Protein AF-A0A7S4FND4-F1 (afdb_monomer_lite)

pLDDT: mean 75.26, std 6.21, range [54.12, 85.56]

Structure (mmCIF, N/CA/C/O backbone):
data_AF-A0A7S4FND4-F1
#
_entry.id   AF-A0A7S4FND4-F1
#
loop_
_atom_site.group_PDB
_atom_site.id
_atom_site.type_symbol
_atom_site.label_atom_id
_atom_site.label_alt_id
_atom_site.label_comp_id
_atom_site.label_asym_id
_atom_site.label_entity_id
_atom_site.label_seq_id
_atom_site.pdbx_PDB_ins_code
_atom_site.Cartn_x
_atom_site.Cartn_y
_atom_site.Cartn_z
_atom_site.occupancy
_atom_site.B_iso_or_equiv
_atom_site.auth_seq_id
_atom_site.auth_comp_id
_atom_site.auth_asym_id
_atom_site.auth_atom_id
_atom_site.pdbx_PDB_model_num
ATOM 1 N N . LEU A 1 1 ? 19.453 -0.876 -41.682 1.00 59.22 1 LEU A N 1
ATOM 2 C CA . LEU A 1 1 ? 18.035 -1.271 -41.805 1.00 59.22 1 LEU A CA 1
ATOM 3 C C . LEU A 1 1 ? 17.623 -2.341 -40.795 1.00 59.22 1 LEU A C 1
ATOM 5 O O . LEU A 1 1 ? 17.396 -1.983 -39.650 1.00 59.22 1 LEU A O 1
ATOM 9 N N . GLY A 1 2 ? 17.570 -3.641 -41.124 1.00 68.69 2 GLY A N 1
ATOM 10 C CA . GLY A 1 2 ? 16.954 -4.637 -40.220 1.00 68.69 2 GLY A CA 1
ATOM 11 C C . GLY A 1 2 ? 17.594 -4.747 -38.827 1.00 68.69 2 GLY A C 1
ATOM 12 O O . GLY A 1 2 ? 16.892 -4.806 -37.825 1.00 68.69 2 GLY A O 1
ATOM 13 N N . LEU A 1 3 ? 18.927 -4.719 -38.749 1.00 72.44 3 LEU A N 1
ATOM 14 C CA . LEU A 1 3 ? 19.660 -4.950 -37.498 1.00 72.44 3 LEU A CA 1
ATOM 15 C C . LEU A 1 3 ? 19.621 -3.738 -36.547 1.00 72.44 3 LEU A C 1
ATOM 17 O O . LEU A 1 3 ? 19.495 -3.919 -35.341 1.00 72.44 3 LEU A O 1
ATOM 21 N N . ILE A 1 4 ? 19.650 -2.514 -37.086 1.00 75.06 4 ILE A N 1
ATOM 22 C CA . ILE A 1 4 ? 19.568 -1.261 -36.310 1.00 75.06 4 ILE A CA 1
ATOM 23 C C . ILE A 1 4 ? 18.160 -1.079 -35.735 1.00 75.06 4 ILE A C 1
ATOM 25 O O . ILE A 1 4 ? 18.007 -0.713 -34.572 1.00 75.06 4 ILE A O 1
ATOM 29 N N . LEU A 1 5 ? 17.130 -1.419 -36.512 1.00 75.25 5 LEU A N 1
ATOM 30 C CA . LEU A 1 5 ? 15.736 -1.328 -36.079 1.00 75.25 5 LEU A CA 1
ATOM 31 C C . LEU A 1 5 ? 15.400 -2.383 -35.009 1.00 75.25 5 LEU A C 1
ATOM 33 O O . LEU A 1 5 ? 14.714 -2.083 -34.032 1.00 75.25 5 LEU A O 1
ATOM 37 N N . VAL A 1 6 ? 15.964 -3.591 -35.133 1.00 80.50 6 VAL A N 1
ATOM 38 C CA . VAL A 1 6 ? 15.917 -4.624 -34.082 1.00 80.50 6 VAL A CA 1
ATOM 39 C C . VAL A 1 6 ? 16.632 -4.151 -32.814 1.00 80.50 6 VAL A C 1
ATOM 41 O O . VAL A 1 6 ? 16.099 -4.322 -31.718 1.00 80.50 6 VAL A O 1
ATOM 44 N N . LEU A 1 7 ? 17.797 -3.507 -32.947 1.00 80.31 7 LEU A N 1
ATOM 45 C CA . LEU A 1 7 ? 18.541 -2.971 -31.807 1.00 80.31 7 LEU A CA 1
ATOM 46 C C . LEU A 1 7 ? 17.763 -1.851 -31.101 1.00 80.31 7 LEU A C 1
ATOM 48 O O . LEU A 1 7 ? 17.648 -1.879 -29.880 1.00 80.31 7 LEU A O 1
ATOM 52 N N . GLY A 1 8 ? 17.181 -0.910 -31.853 1.00 80.06 8 GLY A N 1
ATOM 53 C CA . GLY A 1 8 ? 16.361 0.182 -31.319 1.00 80.06 8 GLY A CA 1
ATOM 54 C C . GLY A 1 8 ? 15.096 -0.313 -30.616 1.00 80.06 8 GLY A C 1
ATOM 55 O O . GLY A 1 8 ? 14.756 0.168 -29.536 1.00 80.06 8 GLY A O 1
ATOM 56 N N . SER A 1 9 ? 14.442 -1.343 -31.162 1.00 78.75 9 SER A N 1
ATOM 57 C CA . SER A 1 9 ? 13.297 -1.991 -30.513 1.00 78.75 9 SER A CA 1
ATOM 58 C C . SER A 1 9 ? 13.693 -2.698 -29.211 1.00 78.75 9 SER A C 1
ATOM 60 O O . SER A 1 9 ? 13.025 -2.515 -28.193 1.00 78.75 9 SER A O 1
ATOM 62 N N . ALA A 1 10 ? 14.810 -3.435 -29.200 1.00 83.50 10 ALA A N 1
ATOM 63 C CA . ALA A 1 10 ? 15.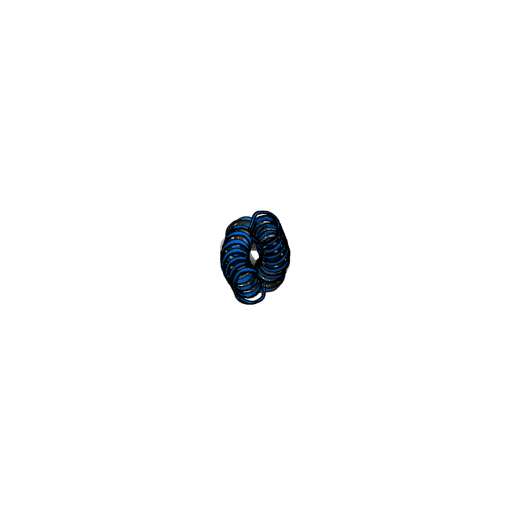324 -4.091 -27.997 1.00 83.50 10 ALA A CA 1
ATOM 64 C C . ALA A 1 10 ? 15.713 -3.076 -26.906 1.00 83.50 10 ALA A C 1
ATOM 66 O O . ALA A 1 10 ? 15.382 -3.264 -25.734 1.00 83.50 10 ALA A O 1
ATOM 67 N N . LEU A 1 11 ? 16.355 -1.969 -27.295 1.00 83.12 11 LEU A N 1
ATOM 68 C CA . LEU A 1 11 ? 16.698 -0.863 -26.400 1.00 83.12 11 LEU A CA 1
ATOM 69 C C . LEU A 1 11 ? 15.447 -0.182 -25.847 1.00 83.12 11 LEU A C 1
ATOM 71 O O . LEU A 1 11 ? 15.390 0.098 -24.653 1.00 83.12 11 LEU A O 1
ATOM 75 N N . GLY A 1 12 ? 14.433 0.034 -26.687 1.00 82.56 12 GLY A N 1
ATOM 76 C CA . GLY A 1 12 ? 13.165 0.621 -26.268 1.00 82.56 12 GLY A CA 1
ATOM 77 C C . GLY A 1 12 ? 12.397 -0.253 -25.283 1.00 82.56 12 GLY A C 1
ATOM 78 O O . GLY A 1 12 ? 11.854 0.252 -24.303 1.00 82.56 12 GLY A O 1
ATOM 79 N N . LEU A 1 13 ? 12.416 -1.572 -25.481 1.00 82.88 13 LEU A N 1
ATOM 80 C CA . LEU A 1 13 ? 11.852 -2.540 -24.538 1.00 82.88 13 LEU A CA 1
ATOM 81 C C . LEU A 1 13 ? 12.598 -2.533 -23.200 1.00 82.88 13 LEU A C 1
ATOM 83 O O . LEU A 1 13 ? 11.966 -2.480 -22.145 1.00 82.88 13 LEU A O 1
ATOM 87 N N . ALA A 1 14 ? 13.933 -2.536 -23.233 1.00 84.88 14 ALA A N 1
ATOM 88 C CA . ALA A 1 14 ? 14.758 -2.500 -22.029 1.00 84.88 14 ALA A CA 1
ATOM 89 C C . ALA A 1 14 ? 14.563 -1.193 -21.238 1.00 84.88 14 ALA A C 1
ATOM 91 O O . ALA A 1 14 ? 14.326 -1.231 -20.030 1.00 84.88 14 ALA A O 1
ATOM 92 N N . LEU A 1 15 ? 14.594 -0.043 -21.922 1.00 82.06 15 LEU A N 1
ATOM 93 C CA . LEU A 1 15 ? 14.310 1.267 -21.329 1.00 82.06 15 LEU A CA 1
ATOM 94 C C . LEU A 1 15 ? 12.887 1.339 -20.790 1.00 82.06 15 LEU A C 1
ATOM 96 O O . LEU A 1 15 ? 12.678 1.871 -19.704 1.00 82.06 15 LEU A O 1
ATOM 100 N N . GLY A 1 16 ? 11.920 0.796 -21.527 1.00 81.38 16 GLY A N 1
ATOM 101 C CA . GLY A 1 16 ? 10.520 0.851 -21.141 1.00 81.38 16 GLY A CA 1
ATOM 102 C C . GLY A 1 16 ? 10.215 0.030 -19.898 1.00 81.38 16 GLY A C 1
ATOM 103 O O . GLY A 1 16 ? 9.521 0.507 -19.003 1.00 81.38 16 GLY A O 1
ATOM 104 N N . LEU A 1 17 ? 10.807 -1.161 -19.790 1.00 81.69 17 LEU A N 1
ATOM 105 C CA . LEU A 1 17 ? 10.734 -1.978 -18.579 1.00 81.69 17 LEU A CA 1
ATOM 106 C C . LEU A 1 17 ? 11.437 -1.307 -17.397 1.00 81.69 17 LEU A C 1
ATOM 108 O O . LEU A 1 17 ? 10.871 -1.254 -16.307 1.00 81.69 17 LEU A O 1
ATOM 112 N N . ALA A 1 18 ? 12.638 -0.759 -17.603 1.00 84.19 18 ALA A N 1
ATOM 113 C CA . ALA A 1 18 ? 13.388 -0.094 -16.541 1.00 84.19 18 ALA A CA 1
ATOM 114 C C . ALA A 1 18 ? 12.656 1.153 -16.014 1.00 84.19 18 ALA A C 1
ATOM 116 O O . ALA A 1 18 ? 12.484 1.308 -14.804 1.00 84.19 18 ALA A O 1
ATOM 117 N N . LEU A 1 19 ? 12.175 2.016 -16.914 1.00 80.69 19 LEU A N 1
ATOM 118 C CA . LEU A 1 19 ? 11.385 3.197 -16.564 1.00 80.69 19 LEU A CA 1
ATOM 119 C C . LEU A 1 19 ? 10.054 2.811 -15.932 1.00 80.69 19 LEU A C 1
ATOM 121 O O . LEU A 1 19 ? 9.648 3.438 -14.956 1.00 80.69 19 LEU A O 1
ATOM 125 N N . GLY A 1 20 ? 9.391 1.782 -16.458 1.00 80.06 20 GLY A N 1
ATOM 126 C CA . GLY A 1 20 ? 8.091 1.365 -15.958 1.00 80.06 20 GLY A CA 1
ATOM 127 C C . GLY A 1 20 ? 8.153 0.789 -14.554 1.00 80.06 20 GLY A C 1
ATOM 128 O O . GLY A 1 20 ? 7.344 1.158 -13.706 1.00 80.06 20 GLY A O 1
ATOM 129 N N . LEU A 1 21 ? 9.172 -0.023 -14.270 1.00 80.12 21 LEU A N 1
ATOM 130 C CA . LEU A 1 21 ? 9.445 -0.514 -12.921 1.00 80.12 21 LEU A CA 1
ATOM 131 C C . LEU A 1 21 ? 9.839 0.619 -11.972 1.00 80.12 21 LEU A C 1
ATOM 133 O O . LEU A 1 21 ? 9.333 0.679 -10.855 1.00 80.12 21 LEU A O 1
ATOM 137 N N . ALA A 1 22 ? 10.705 1.541 -12.401 1.00 82.94 22 ALA A N 1
ATOM 138 C CA . ALA A 1 22 ? 11.136 2.653 -11.557 1.00 82.94 22 ALA A CA 1
ATOM 139 C C . ALA A 1 22 ? 9.976 3.601 -11.205 1.00 82.94 22 ALA A C 1
ATOM 141 O O . ALA A 1 22 ? 9.823 3.995 -10.047 1.00 82.94 22 ALA A O 1
ATOM 142 N N . LEU A 1 23 ? 9.146 3.959 -12.189 1.00 77.31 23 LEU A N 1
ATOM 143 C CA . LEU A 1 23 ? 7.965 4.798 -11.984 1.00 77.31 23 LEU A CA 1
ATOM 144 C C . LEU A 1 23 ? 6.900 4.073 -11.166 1.00 77.31 23 LEU A C 1
ATOM 146 O O . LEU A 1 23 ? 6.350 4.673 -10.243 1.00 77.31 23 LEU A O 1
ATOM 150 N N . GLY A 1 24 ? 6.656 2.794 -11.460 1.00 76.75 24 GLY A N 1
ATOM 151 C CA . GLY A 1 24 ? 5.680 1.994 -10.734 1.00 76.75 24 GLY A CA 1
ATOM 152 C C . GLY A 1 24 ? 6.037 1.847 -9.261 1.00 76.75 24 GLY A C 1
ATOM 153 O O . GLY A 1 24 ? 5.219 2.174 -8.404 1.00 76.75 24 GLY A O 1
ATOM 154 N N . LEU A 1 25 ? 7.295 1.512 -8.954 1.00 75.62 25 LEU A N 1
ATOM 155 C CA . LEU A 1 25 ? 7.787 1.442 -7.575 1.00 75.62 25 LEU A CA 1
ATOM 156 C C . LEU A 1 25 ? 7.716 2.795 -6.863 1.00 75.62 25 LEU A C 1
ATOM 158 O O . LEU A 1 25 ? 7.366 2.858 -5.685 1.00 75.62 25 LEU A O 1
ATOM 162 N N . LYS A 1 26 ? 8.035 3.896 -7.555 1.00 77.81 26 LYS A N 1
ATOM 163 C CA . LYS A 1 26 ? 7.980 5.239 -6.964 1.00 77.81 26 LYS A CA 1
ATOM 164 C C . LYS A 1 26 ? 6.544 5.656 -6.633 1.00 77.81 26 LYS A C 1
ATOM 166 O O . LYS A 1 26 ? 6.321 6.229 -5.566 1.00 77.81 26 LYS A O 1
ATOM 171 N N . LEU A 1 27 ? 5.581 5.356 -7.509 1.00 71.19 27 LEU A N 1
ATOM 172 C CA . LEU A 1 27 ? 4.159 5.579 -7.235 1.00 71.19 27 LEU A CA 1
ATOM 173 C C . LEU A 1 27 ? 3.654 4.666 -6.111 1.00 71.19 27 LEU A C 1
ATOM 175 O O . LEU A 1 27 ? 2.985 5.157 -5.202 1.00 71.19 27 LEU A O 1
ATOM 179 N N . GLU A 1 28 ? 4.002 3.378 -6.127 1.00 69.56 28 GLU A N 1
ATOM 180 C CA . GLU A 1 28 ? 3.615 2.419 -5.084 1.00 69.56 28 GLU A CA 1
ATOM 181 C C . GLU A 1 28 ? 4.101 2.841 -3.696 1.00 69.56 28 GLU A C 1
ATOM 183 O O . GLU A 1 28 ? 3.331 2.831 -2.730 1.00 69.56 28 GLU A O 1
ATOM 188 N N . LEU A 1 29 ? 5.378 3.215 -3.581 1.00 68.31 29 LEU A N 1
ATOM 189 C CA . LEU A 1 29 ? 5.960 3.653 -2.317 1.00 68.31 29 LEU A CA 1
ATOM 190 C C . LEU A 1 29 ? 5.388 5.000 -1.881 1.00 68.31 29 LEU A C 1
ATOM 192 O O . LEU A 1 29 ? 4.968 5.119 -0.736 1.00 68.31 29 LEU A O 1
ATOM 196 N N . GLY A 1 30 ? 5.339 5.997 -2.768 1.00 69.31 30 GLY A N 1
ATOM 197 C CA . GLY A 1 30 ? 4.906 7.350 -2.416 1.00 69.31 30 GLY A CA 1
ATOM 198 C C . GLY A 1 30 ? 3.413 7.439 -2.102 1.00 69.31 30 GLY A C 1
ATOM 199 O O . GLY A 1 30 ? 3.024 7.768 -0.981 1.00 69.31 30 GLY A O 1
ATOM 200 N N . LEU A 1 31 ? 2.570 7.109 -3.082 1.00 65.56 31 LEU A N 1
ATOM 201 C CA . LEU A 1 31 ? 1.117 7.226 -2.945 1.00 65.56 31 LEU A CA 1
ATOM 202 C C . LEU A 1 31 ? 0.562 6.136 -2.042 1.00 65.56 31 LEU A C 1
ATOM 204 O O . LEU A 1 31 ? -0.298 6.401 -1.209 1.00 65.56 31 LEU A O 1
ATOM 208 N N . GLY A 1 32 ? 1.072 4.915 -2.172 1.00 64.50 32 GLY A N 1
ATOM 209 C CA . GLY A 1 32 ? 0.553 3.785 -1.428 1.00 64.50 32 GLY A CA 1
ATOM 210 C C . GLY A 1 32 ? 0.876 3.819 0.065 1.00 64.50 32 GLY A C 1
ATOM 211 O O . GLY A 1 32 ? 0.043 3.388 0.862 1.00 64.50 32 GLY A O 1
ATOM 212 N N . LEU A 1 33 ? 2.056 4.307 0.478 1.00 66.75 33 LEU A N 1
ATOM 213 C CA . LEU A 1 33 ? 2.325 4.517 1.907 1.00 66.75 33 LEU A CA 1
ATOM 214 C C . LEU A 1 33 ? 1.525 5.689 2.459 1.00 66.75 33 LEU A C 1
ATOM 216 O O . LEU A 1 33 ? 0.965 5.545 3.541 1.00 66.75 33 LEU A O 1
ATOM 220 N N . GLN A 1 34 ? 1.434 6.813 1.737 1.00 71.94 34 GLN A N 1
ATOM 221 C CA . GLN A 1 34 ? 0.628 7.944 2.198 1.00 71.94 34 GLN A CA 1
ATOM 222 C C . GLN A 1 34 ? -0.842 7.557 2.339 1.00 71.94 34 GLN A C 1
ATOM 224 O O . GLN A 1 34 ? -1.385 7.691 3.425 1.00 71.94 34 GLN A O 1
ATOM 229 N N . LEU A 1 35 ? -1.472 7.012 1.295 1.00 67.25 35 LEU A N 1
ATOM 230 C CA . LEU A 1 35 ? -2.877 6.599 1.341 1.00 67.25 35 LEU A CA 1
ATOM 231 C C . LEU A 1 35 ? -3.119 5.507 2.381 1.00 67.25 35 LEU A C 1
ATOM 233 O O . LEU A 1 35 ? -4.072 5.610 3.148 1.00 67.25 35 LEU A O 1
ATOM 237 N N . GLY A 1 36 ? -2.251 4.492 2.445 1.00 67.88 36 GLY A N 1
ATOM 238 C CA . GLY A 1 36 ? -2.354 3.428 3.442 1.00 67.88 36 GLY A CA 1
ATOM 239 C C . GLY A 1 36 ? -2.308 3.978 4.867 1.00 67.88 36 GLY A C 1
ATOM 240 O O . GLY A 1 36 ? -3.193 3.677 5.663 1.00 67.88 36 GLY A O 1
ATOM 241 N N . LEU A 1 37 ? -1.338 4.847 5.172 1.00 69.31 37 LEU A N 1
ATOM 242 C CA . LEU A 1 37 ? -1.220 5.482 6.485 1.00 69.31 37 LEU A CA 1
ATOM 243 C C . LEU A 1 37 ? -2.381 6.436 6.769 1.00 69.31 37 LEU A C 1
ATOM 245 O O . LEU A 1 37 ? -2.940 6.386 7.858 1.00 69.31 37 LEU A O 1
ATOM 249 N N . THR A 1 38 ? -2.782 7.275 5.815 1.00 74.25 38 THR A N 1
ATOM 250 C CA . THR A 1 38 ? -3.875 8.238 6.001 1.00 74.25 38 THR A CA 1
ATOM 251 C C . THR A 1 38 ? -5.215 7.539 6.207 1.00 74.25 38 THR A C 1
ATOM 253 O O . THR A 1 38 ? -5.977 7.953 7.073 1.00 74.25 38 THR A O 1
ATOM 256 N N . LEU A 1 39 ? -5.508 6.462 5.476 1.00 69.75 39 LEU A N 1
ATOM 257 C CA . LEU A 1 39 ? -6.738 5.690 5.669 1.00 69.75 39 LEU A CA 1
ATOM 258 C C . LEU A 1 39 ? -6.689 4.889 6.975 1.00 69.75 39 LEU A C 1
ATOM 260 O O . LEU A 1 39 ? -7.656 4.896 7.734 1.00 69.75 39 LEU A O 1
ATOM 264 N N . GLN A 1 40 ? -5.560 4.243 7.271 1.00 67.88 40 GLN A N 1
ATOM 265 C CA . GLN A 1 40 ? -5.410 3.425 8.472 1.00 67.88 40 GLN A CA 1
ATOM 266 C C . GLN A 1 40 ? -5.463 4.262 9.754 1.00 67.88 40 GLN A C 1
ATOM 268 O O . GLN A 1 40 ? -6.205 3.923 10.672 1.00 67.88 40 GLN A O 1
ATOM 273 N N . LEU A 1 41 ? -4.701 5.357 9.824 1.00 67.69 41 LEU A N 1
ATOM 274 C CA . LEU A 1 41 ? -4.705 6.257 10.978 1.00 67.69 41 LEU A CA 1
ATOM 275 C C . LEU A 1 41 ? -5.943 7.147 10.980 1.00 67.69 41 LEU A C 1
ATOM 277 O O . LEU A 1 41 ? -6.595 7.256 12.007 1.00 67.69 41 LEU A O 1
ATOM 281 N N . GLY A 1 42 ? -6.284 7.765 9.851 1.00 72.62 42 GLY A N 1
ATOM 282 C CA . GLY A 1 42 ? -7.386 8.718 9.765 1.00 72.62 42 GLY A CA 1
ATOM 283 C C . GLY A 1 42 ? -8.738 8.042 9.929 1.00 72.62 42 GLY A C 1
ATOM 284 O O . GLY A 1 42 ? -9.435 8.304 10.900 1.00 72.62 42 GLY A O 1
ATOM 285 N N . LEU A 1 43 ? -9.125 7.141 9.027 1.00 69.06 43 LEU A N 1
ATOM 286 C CA . LEU A 1 43 ? -10.446 6.508 9.120 1.00 69.06 43 LEU A CA 1
ATOM 287 C C . LEU A 1 43 ? -10.506 5.493 10.258 1.00 69.06 43 LEU A C 1
ATOM 289 O O . LEU A 1 43 ? -11.487 5.474 10.993 1.00 69.06 43 LEU A O 1
ATOM 293 N N . GLY A 1 44 ? -9.456 4.689 10.435 1.00 70.06 44 GLY A N 1
ATOM 294 C CA . GLY A 1 44 ? -9.404 3.684 11.493 1.00 70.06 44 GLY A CA 1
ATOM 295 C C . GLY A 1 44 ? -9.578 4.279 12.883 1.00 70.06 44 GLY A C 1
ATOM 296 O O . GLY A 1 44 ? -10.513 3.906 13.589 1.00 70.06 44 GLY A O 1
ATOM 297 N N . LEU A 1 45 ? -8.734 5.242 13.276 1.00 72.50 45 LEU A N 1
ATOM 298 C CA . LEU A 1 45 ? -8.861 5.843 14.608 1.00 72.50 45 LEU A CA 1
ATOM 299 C C . LEU A 1 45 ? -10.163 6.614 14.761 1.00 72.50 45 LEU A C 1
ATOM 301 O O . LEU A 1 45 ? -10.796 6.462 15.797 1.00 72.50 45 LEU A O 1
ATOM 305 N N . THR A 1 46 ? -10.574 7.404 13.766 1.00 79.38 46 THR A N 1
ATOM 306 C CA . THR A 1 46 ? -11.766 8.256 13.903 1.00 79.38 46 THR A CA 1
ATOM 307 C C . THR A 1 46 ? -13.029 7.408 14.030 1.00 79.38 46 THR A C 1
ATOM 309 O O . THR A 1 46 ? -13.747 7.523 15.018 1.00 79.38 46 THR A O 1
ATOM 312 N N . VAL A 1 47 ? -13.243 6.469 13.101 1.00 74.31 47 VAL A N 1
ATOM 313 C CA . VAL A 1 47 ? -14.423 5.591 13.104 1.00 74.31 47 VAL A CA 1
ATOM 314 C C . VAL A 1 47 ? -14.407 4.664 14.317 1.00 74.31 47 VAL A C 1
ATOM 316 O O . VAL A 1 47 ? -15.436 4.467 14.954 1.00 74.31 47 VAL A O 1
ATOM 319 N N . GLY A 1 48 ? -13.246 4.111 14.675 1.00 74.12 48 GLY A N 1
ATOM 320 C CA . GLY A 1 48 ? -13.112 3.252 15.848 1.00 74.12 48 GLY A CA 1
ATOM 321 C C . GLY A 1 48 ? -13.362 3.962 17.168 1.00 74.12 48 GLY A C 1
ATOM 322 O O . GLY A 1 48 ? -14.063 3.419 18.024 1.00 74.12 48 GLY A O 1
ATOM 323 N N . LEU A 1 49 ? -12.822 5.177 17.323 1.00 74.75 49 LEU A N 1
ATOM 324 C CA . LEU A 1 49 ? -13.064 6.012 18.497 1.00 74.75 49 LEU A CA 1
ATOM 325 C C . LEU A 1 49 ? -14.541 6.363 18.620 1.00 74.75 49 LEU A C 1
ATOM 327 O O . LEU A 1 49 ? -15.113 6.153 19.686 1.00 74.75 49 LEU A O 1
ATOM 331 N N . GLU A 1 50 ? -15.162 6.832 17.538 1.00 81.38 50 GLU A N 1
ATOM 332 C CA . GLU A 1 50 ? -16.581 7.186 17.525 1.00 81.38 50 GLU A CA 1
ATOM 333 C C . GLU A 1 50 ? -17.472 5.984 17.860 1.00 81.38 50 GLU A C 1
ATOM 335 O O . GLU A 1 50 ? -18.302 6.071 18.766 1.00 81.38 50 GLU A O 1
ATOM 340 N N . LEU A 1 51 ? -17.272 4.838 17.198 1.00 74.00 51 LEU A N 1
ATOM 341 C CA . LEU A 1 51 ? -18.074 3.634 17.441 1.00 74.00 51 LEU A CA 1
ATOM 342 C C . LEU A 1 51 ? -17.860 3.060 18.836 1.00 74.00 51 LEU A C 1
ATOM 344 O O . LEU A 1 51 ? -18.830 2.692 19.496 1.00 74.00 51 LEU A O 1
ATOM 348 N N . GLY A 1 52 ? -16.616 2.964 19.302 1.00 75.62 52 GLY A N 1
ATOM 349 C CA . GLY A 1 52 ? -16.353 2.396 20.618 1.00 75.62 52 GLY A CA 1
ATOM 350 C C . GLY A 1 52 ? -16.824 3.295 21.752 1.00 75.62 52 GLY A C 1
ATOM 351 O O . GLY A 1 52 ? -17.376 2.774 22.718 1.00 75.62 52 GLY A O 1
ATOM 352 N N . LEU A 1 53 ? -16.694 4.622 21.620 1.00 76.81 53 LEU A N 1
ATOM 353 C CA . LEU A 1 53 ? -17.282 5.576 22.565 1.00 76.81 53 LEU A CA 1
ATOM 354 C C . LEU A 1 53 ? -18.810 5.492 22.558 1.00 76.81 53 LEU A C 1
ATOM 356 O O . LEU A 1 53 ? -19.410 5.375 23.624 1.00 76.81 53 LEU A O 1
ATOM 360 N N . ALA A 1 54 ? -19.440 5.490 21.380 1.00 80.31 54 ALA A N 1
ATOM 361 C CA . ALA A 1 54 ? -20.891 5.387 21.260 1.00 80.31 54 ALA A CA 1
ATOM 362 C C . ALA A 1 54 ? -21.427 4.079 21.864 1.00 80.31 54 ALA A C 1
ATOM 364 O O . ALA A 1 54 ? -22.403 4.097 22.614 1.00 80.31 54 ALA A O 1
ATOM 365 N N . LEU A 1 55 ? -20.775 2.945 21.586 1.00 73.81 55 LEU A N 1
ATOM 366 C CA . LEU A 1 55 ? -21.156 1.645 22.138 1.00 73.81 55 LEU A CA 1
ATOM 367 C C . LEU A 1 55 ? -20.916 1.571 23.645 1.00 73.81 55 LEU A C 1
ATOM 369 O O . LEU A 1 55 ? -21.785 1.088 24.363 1.00 73.81 55 LEU A O 1
ATOM 373 N N . GLY A 1 56 ? -19.779 2.058 24.140 1.00 76.19 56 GLY A N 1
ATOM 374 C CA . GLY A 1 56 ? -19.485 2.000 25.569 1.00 76.19 56 GLY A CA 1
ATOM 375 C C . GLY A 1 56 ? -20.357 2.927 26.408 1.00 76.19 56 GLY A C 1
ATOM 376 O O . GLY A 1 56 ? -20.762 2.530 27.495 1.00 76.19 56 GLY A O 1
ATOM 377 N N . LEU A 1 57 ? -20.738 4.097 25.885 1.00 76.00 57 LEU A N 1
ATOM 378 C CA . LEU A 1 57 ? -21.746 4.952 26.520 1.00 76.00 57 LEU A CA 1
ATOM 379 C C . LEU A 1 57 ? -23.130 4.292 26.516 1.00 76.00 57 LEU A C 1
ATOM 381 O O . LEU A 1 57 ? -23.824 4.324 27.526 1.00 76.00 57 LEU A O 1
ATOM 385 N N . ARG A 1 58 ? -23.524 3.653 25.407 1.00 78.88 58 ARG A N 1
ATOM 386 C CA . ARG A 1 58 ? -24.824 2.973 25.285 1.00 78.88 58 ARG A CA 1
ATOM 387 C C . ARG A 1 58 ? -24.936 1.708 26.145 1.00 78.88 58 ARG A C 1
ATOM 389 O O . ARG A 1 58 ? -26.043 1.316 26.492 1.00 78.88 58 ARG A O 1
ATOM 396 N N . LEU A 1 59 ? -23.808 1.067 26.448 1.00 78.38 59 LEU A N 1
ATOM 397 C CA . LEU A 1 59 ? -23.715 -0.145 27.268 1.00 78.38 59 LEU A CA 1
ATOM 398 C C . LEU A 1 59 ? -23.332 0.142 28.730 1.00 78.38 59 LEU A C 1
ATOM 400 O O . LEU A 1 59 ? -23.096 -0.806 29.473 1.00 78.38 59 LEU A O 1
ATOM 404 N N . GLU A 1 60 ? -23.231 1.417 29.126 1.00 82.38 60 GLU A N 1
ATOM 405 C CA . GLU A 1 60 ? -22.815 1.848 30.473 1.00 82.38 60 GLU A CA 1
ATOM 406 C C . GLU A 1 60 ? -21.480 1.225 30.927 1.00 82.38 60 GLU A C 1
ATOM 408 O O . GLU A 1 60 ? -21.247 0.939 32.103 1.00 82.38 60 GLU A O 1
ATOM 413 N N . LEU A 1 61 ? -20.569 0.999 29.976 1.00 77.81 61 LEU A N 1
ATOM 414 C CA . LEU A 1 61 ? -19.268 0.414 30.267 1.00 77.81 61 LEU A CA 1
ATOM 415 C C . LEU A 1 61 ? -18.374 1.422 31.006 1.00 77.81 61 LEU A C 1
ATOM 417 O O . LEU A 1 61 ? -18.383 2.618 30.692 1.00 77.81 61 LEU A O 1
ATOM 421 N N . PRO A 1 62 ? -17.513 0.949 31.931 1.00 82.88 62 PRO A N 1
ATOM 422 C CA . PRO A 1 62 ? -16.474 1.784 32.517 1.00 82.88 62 PRO A CA 1
ATOM 423 C C . PRO A 1 62 ? -15.639 2.449 31.418 1.00 82.88 62 PRO A C 1
ATOM 425 O O . PRO A 1 62 ? -15.251 1.788 30.453 1.00 82.88 62 PRO A O 1
ATOM 428 N N . LEU A 1 63 ? -15.288 3.727 31.590 1.00 73.31 63 LEU A N 1
ATOM 429 C CA . LEU A 1 63 ? -14.528 4.518 30.605 1.00 73.31 63 LEU A CA 1
ATOM 430 C C . LEU A 1 63 ? -13.280 3.798 30.068 1.00 73.31 63 LEU A C 1
ATOM 432 O O . LEU A 1 63 ? -12.993 3.858 28.873 1.00 73.31 63 LEU A O 1
ATOM 436 N N . GLY A 1 64 ? -12.564 3.069 30.930 1.00 73.94 64 GLY A N 1
ATOM 437 C CA . GLY A 1 64 ? -11.395 2.284 30.526 1.00 73.94 64 GLY A CA 1
ATOM 438 C C . GLY A 1 64 ? -11.719 1.138 29.558 1.00 73.94 64 GLY A C 1
ATOM 439 O O . GLY A 1 64 ? -10.942 0.873 28.644 1.00 73.94 64 GLY A O 1
ATOM 440 N N . LEU A 1 65 ? -12.872 0.481 29.714 1.00 77.81 65 LEU A N 1
ATOM 441 C CA . LEU A 1 65 ? -13.352 -0.570 28.809 1.00 77.81 65 LEU A CA 1
ATOM 442 C C . LEU A 1 65 ? -13.838 0.022 27.483 1.00 77.81 65 LEU A C 1
ATOM 444 O O . LEU A 1 65 ? -13.503 -0.499 26.421 1.00 77.81 65 LEU A O 1
ATOM 448 N N . THR A 1 66 ? -14.548 1.145 27.553 1.00 79.00 66 THR A N 1
ATOM 449 C CA . THR A 1 66 ? -15.023 1.907 26.394 1.00 79.00 66 THR A CA 1
ATOM 450 C C . THR A 1 66 ? -13.869 2.332 25.488 1.00 79.00 66 THR A C 1
ATOM 452 O O . THR A 1 66 ? -13.877 2.038 24.295 1.00 79.00 66 THR A O 1
ATOM 455 N N . LEU A 1 67 ? -12.823 2.944 26.054 1.00 74.69 67 LEU A N 1
ATOM 456 C CA . LEU A 1 67 ? -11.634 3.349 25.297 1.00 74.69 67 LEU A CA 1
ATOM 457 C C . LEU A 1 67 ? -10.900 2.155 24.684 1.00 74.69 67 LEU A C 1
ATOM 459 O O . LEU A 1 67 ? -10.426 2.227 23.551 1.00 74.69 67 LEU A O 1
ATOM 463 N N . ARG A 1 68 ? -10.826 1.037 25.411 1.00 82.38 68 ARG A N 1
ATOM 464 C CA . ARG A 1 68 ? -10.164 -0.178 24.929 1.00 82.38 68 ARG A CA 1
ATOM 465 C C . ARG A 1 68 ? -10.917 -0.805 23.754 1.00 82.38 68 ARG A C 1
ATOM 467 O O . ARG A 1 68 ? -10.278 -1.227 22.793 1.00 82.38 68 ARG A O 1
ATOM 474 N N . LEU A 1 69 ? -12.250 -0.816 23.804 1.00 80.94 69 LEU A N 1
ATOM 475 C CA . LEU A 1 69 ? -13.103 -1.254 22.698 1.00 80.94 69 LEU A CA 1
ATOM 476 C C . LEU A 1 69 ? -12.945 -0.338 21.480 1.00 80.94 69 LEU A C 1
ATOM 478 O O . LEU A 1 69 ? -12.795 -0.822 20.362 1.00 80.94 69 LEU A O 1
ATOM 482 N N . ALA A 1 70 ? -12.928 0.974 21.707 1.00 77.75 70 ALA A N 1
ATOM 483 C CA . ALA A 1 70 ? -12.790 1.973 20.655 1.00 77.75 70 ALA A CA 1
ATOM 484 C C . ALA A 1 70 ? -11.452 1.864 19.918 1.00 77.75 70 ALA A C 1
ATOM 486 O O . ALA A 1 70 ? -11.405 1.831 18.688 1.00 77.75 70 ALA A O 1
ATOM 487 N N . LEU A 1 71 ? -10.364 1.700 20.672 1.00 77.19 71 LEU A N 1
ATOM 488 C CA . LEU A 1 71 ? -9.038 1.496 20.104 1.00 77.19 71 LEU A CA 1
ATOM 489 C C . LEU A 1 71 ? -8.947 0.170 19.334 1.00 77.19 71 LEU A C 1
ATOM 491 O O . LEU A 1 71 ? -8.378 0.136 18.245 1.00 77.19 71 LEU A O 1
ATOM 495 N N . ALA A 1 72 ? -9.525 -0.911 19.869 1.00 82.94 72 ALA A N 1
ATOM 496 C CA . ALA A 1 72 ? -9.529 -2.215 19.208 1.00 82.94 72 ALA A CA 1
ATOM 497 C C . ALA A 1 72 ? -10.313 -2.186 17.887 1.00 82.94 72 ALA A C 1
ATOM 499 O O . ALA A 1 72 ? -9.809 -2.657 16.867 1.00 82.94 72 ALA A O 1
ATOM 500 N N . LEU A 1 73 ? -11.510 -1.591 17.888 1.00 79.44 73 LEU A N 1
ATOM 501 C CA . LEU A 1 73 ? -12.318 -1.408 16.682 1.00 79.44 73 LEU A CA 1
ATOM 502 C C . LEU A 1 73 ? -11.602 -0.524 15.666 1.00 79.44 73 LEU A C 1
ATOM 504 O O . LEU A 1 73 ? -11.579 -0.859 14.485 1.00 79.44 73 LEU A O 1
ATOM 508 N N . GLY A 1 74 ? -10.980 0.565 16.117 1.00 76.94 74 GLY A N 1
ATOM 509 C CA . GLY A 1 74 ? -10.287 1.486 15.224 1.00 76.94 74 GLY A CA 1
ATOM 510 C C . GLY A 1 74 ? -9.049 0.901 14.577 1.00 76.94 74 GLY A C 1
ATOM 511 O O . GLY A 1 74 ? -8.840 1.073 13.379 1.00 76.94 74 GLY A O 1
ATOM 512 N N . LEU A 1 75 ? -8.267 0.135 15.337 1.00 75.75 75 LEU A N 1
ATOM 513 C CA . LEU A 1 75 ? -7.148 -0.624 14.791 1.00 75.75 75 LEU A CA 1
ATOM 514 C C . LEU A 1 75 ? -7.627 -1.695 13.812 1.00 75.75 75 LEU A C 1
ATOM 516 O O . LEU A 1 75 ? -7.062 -1.801 12.730 1.00 75.75 75 LEU A O 1
ATOM 520 N N . ALA A 1 76 ? -8.670 -2.459 14.145 1.00 80.81 76 ALA A N 1
ATOM 521 C CA . ALA A 1 76 ? -9.179 -3.511 13.267 1.00 80.81 76 ALA A CA 1
ATOM 522 C C . ALA A 1 76 ? -9.722 -2.947 11.942 1.00 80.81 76 ALA A C 1
ATOM 524 O O . ALA A 1 76 ? -9.343 -3.423 10.873 1.00 80.81 76 ALA A O 1
ATOM 525 N N . LEU A 1 77 ? -10.559 -1.905 11.999 1.00 73.25 77 LEU A N 1
ATOM 526 C CA . LEU A 1 77 ? -11.111 -1.235 10.817 1.00 73.25 77 LEU A CA 1
ATOM 527 C C . LEU A 1 77 ? -10.033 -0.513 10.016 1.00 73.25 77 LEU A C 1
ATOM 529 O O . LEU A 1 77 ? -9.980 -0.658 8.798 1.00 73.25 77 LEU A O 1
ATOM 533 N N . GLY A 1 78 ? -9.157 0.231 10.692 1.00 71.81 78 GLY A N 1
ATOM 534 C CA . GLY A 1 78 ? -8.052 0.936 10.054 1.00 71.81 78 GLY A CA 1
ATOM 535 C C . GLY A 1 78 ? -7.124 -0.017 9.318 1.00 71.81 78 GLY A C 1
ATOM 536 O O . GLY A 1 78 ? -6.739 0.255 8.185 1.00 71.81 78 GLY A O 1
ATOM 537 N N . LEU A 1 79 ? -6.792 -1.151 9.934 1.00 71.38 79 LEU A N 1
ATOM 538 C CA . LEU A 1 79 ? -5.897 -2.140 9.347 1.00 71.38 79 LEU A CA 1
ATOM 539 C C . LEU A 1 79 ? -6.594 -2.911 8.222 1.00 71.38 79 LEU A C 1
ATOM 541 O O . LEU A 1 79 ? -6.011 -3.066 7.159 1.00 71.38 79 LEU A O 1
ATOM 545 N N . ALA A 1 80 ? -7.858 -3.309 8.379 1.00 75.62 80 ALA A N 1
ATOM 546 C CA . ALA A 1 80 ? -8.607 -3.949 7.299 1.00 75.62 80 ALA A CA 1
ATOM 547 C C . ALA A 1 80 ? -8.752 -3.023 6.079 1.00 75.62 80 ALA A C 1
ATOM 549 O O . ALA A 1 80 ? -8.427 -3.418 4.960 1.00 75.62 80 ALA A O 1
ATOM 550 N N . LEU A 1 81 ? -9.188 -1.778 6.276 1.00 69.12 81 LEU A N 1
ATOM 551 C CA . LEU A 1 81 ? -9.403 -0.827 5.184 1.00 69.12 81 LEU A CA 1
ATOM 552 C C . LEU A 1 81 ? -8.085 -0.342 4.586 1.00 69.12 81 LEU A C 1
ATOM 554 O O . LEU A 1 81 ? -7.930 -0.362 3.369 1.00 69.12 81 LEU A O 1
ATOM 558 N N . GLY A 1 82 ? -7.124 0.052 5.421 1.00 68.25 82 GLY A N 1
ATOM 559 C CA . GLY A 1 82 ? -5.823 0.552 4.984 1.00 68.25 82 GLY A CA 1
ATOM 560 C C . GLY A 1 82 ? -5.015 -0.494 4.224 1.00 68.25 82 GLY A C 1
ATOM 561 O O . GLY A 1 82 ? -4.400 -0.172 3.211 1.00 68.25 82 GLY A O 1
ATOM 562 N N . LEU A 1 83 ? -5.065 -1.757 4.652 1.00 67.50 83 LEU A N 1
ATOM 563 C CA . LEU A 1 83 ? -4.333 -2.841 4.002 1.00 67.50 83 LEU A CA 1
ATOM 564 C C . LEU A 1 83 ? -5.055 -3.287 2.721 1.00 67.50 83 LEU A C 1
ATOM 566 O O . LEU A 1 83 ? -4.407 -3.425 1.689 1.00 67.50 83 LEU A O 1
ATOM 570 N N . THR A 1 84 ? -6.388 -3.400 2.729 1.00 72.12 84 THR A N 1
ATOM 571 C CA . THR A 1 84 ? -7.148 -3.817 1.535 1.00 72.12 84 THR A CA 1
ATOM 572 C C . THR A 1 84 ? -7.165 -2.734 0.455 1.00 72.12 84 THR A C 1
ATOM 574 O O . THR A 1 84 ? -6.788 -3.002 -0.682 1.00 72.12 84 THR A O 1
ATOM 577 N N . LEU A 1 85 ? -7.561 -1.500 0.786 1.00 67.88 85 LEU A N 1
ATOM 578 C CA . LEU A 1 85 ? -7.598 -0.395 -0.182 1.00 67.88 85 LEU A CA 1
ATOM 5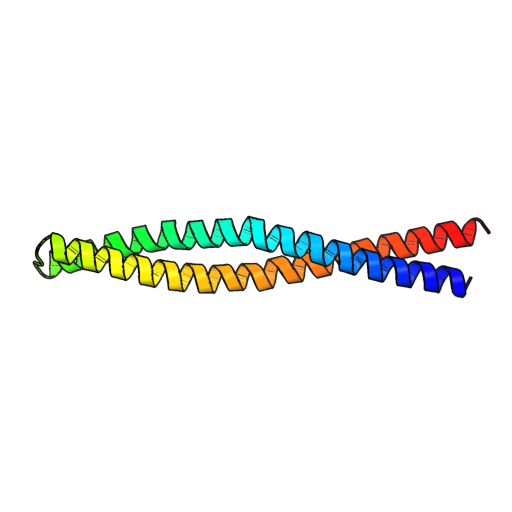79 C C . LEU A 1 85 ? -6.190 0.062 -0.551 1.00 67.88 85 LEU A C 1
ATOM 581 O O . LEU A 1 85 ? -5.923 0.303 -1.724 1.00 67.88 85 LEU A O 1
ATOM 585 N N . GLY A 1 86 ? -5.285 0.148 0.427 1.00 67.62 86 GLY A N 1
ATOM 586 C CA . GLY A 1 86 ? -3.907 0.566 0.192 1.00 67.62 86 GLY A CA 1
ATOM 587 C C . GLY A 1 86 ? -3.138 -0.415 -0.689 1.00 67.62 86 GLY A C 1
ATOM 588 O O . GLY A 1 86 ? -2.460 0.032 -1.608 1.00 67.62 86 GLY A O 1
ATOM 589 N N . LEU A 1 87 ? -3.260 -1.734 -0.475 1.00 66.81 87 LEU A N 1
ATOM 590 C CA . LEU A 1 87 ? -2.642 -2.714 -1.379 1.00 66.81 87 LEU A CA 1
ATOM 591 C C . LEU A 1 87 ? -3.296 -2.715 -2.754 1.00 66.81 87 LEU A C 1
ATOM 593 O O . LEU A 1 87 ? -2.582 -2.771 -3.748 1.00 66.81 87 LEU A O 1
ATOM 597 N N . LYS A 1 88 ? -4.627 -2.641 -2.827 1.00 71.94 88 LYS A N 1
ATOM 598 C CA . LYS A 1 88 ? -5.323 -2.690 -4.113 1.00 71.94 88 LYS A CA 1
ATOM 599 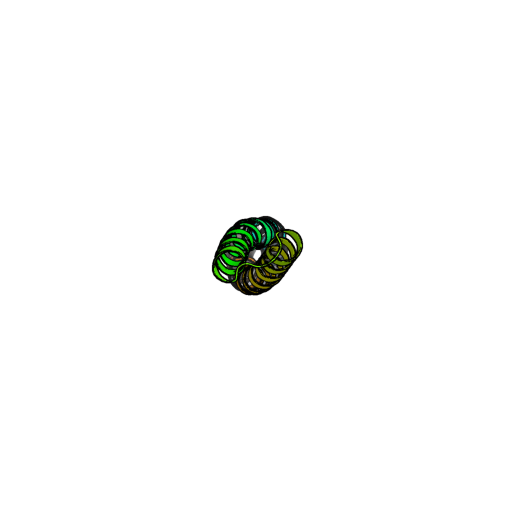C C . LYS A 1 88 ? -4.976 -1.482 -4.984 1.00 71.94 88 LYS A C 1
ATOM 601 O O . LYS A 1 88 ? -4.584 -1.656 -6.128 1.00 71.94 88 LYS A O 1
ATOM 606 N N . LEU A 1 89 ? -4.985 -0.278 -4.405 1.00 67.56 89 LEU A N 1
ATOM 607 C CA . LEU A 1 89 ? -4.560 0.946 -5.089 1.00 67.56 89 LEU A CA 1
ATOM 608 C C . LEU A 1 89 ? -3.066 0.932 -5.438 1.00 67.56 89 LEU A C 1
ATOM 610 O O . LEU A 1 89 ? -2.712 1.407 -6.511 1.00 67.56 89 LEU A O 1
ATOM 614 N N . LYS A 1 90 ? -2.191 0.389 -4.577 1.00 67.75 90 LYS A N 1
ATOM 615 C CA . LYS A 1 90 ? -0.762 0.208 -4.904 1.00 67.75 90 LYS A CA 1
ATOM 616 C C . LYS A 1 90 ? -0.585 -0.646 -6.153 1.00 67.75 90 LYS A C 1
ATOM 618 O O . LYS A 1 90 ? 0.085 -0.224 -7.090 1.00 67.75 90 LYS A O 1
ATOM 623 N N . LEU A 1 91 ? -1.208 -1.819 -6.149 1.00 65.44 91 LEU A N 1
ATOM 624 C CA . LEU A 1 91 ? -0.965 -2.848 -7.148 1.00 65.44 91 LEU A CA 1
ATOM 625 C C . LEU A 1 91 ? -1.663 -2.532 -8.475 1.00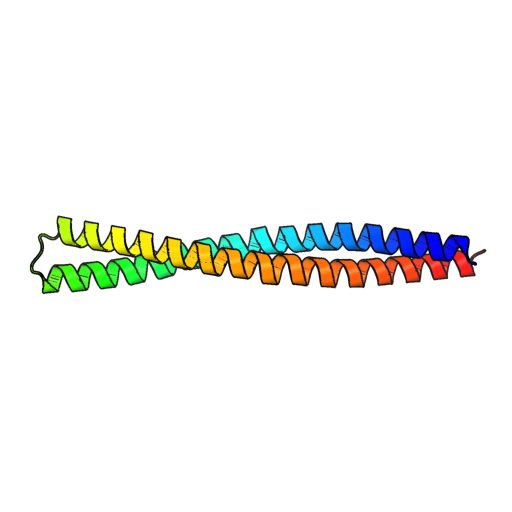 65.44 91 LEU A C 1
ATOM 627 O O . LEU A 1 91 ? -1.070 -2.736 -9.524 1.00 65.44 91 LEU A O 1
ATOM 631 N N . GLU A 1 92 ? -2.886 -1.996 -8.439 1.00 70.56 92 GLU A N 1
ATOM 632 C CA . GLU A 1 92 ? -3.580 -1.544 -9.650 1.00 70.56 92 GLU A CA 1
ATOM 633 C C . GLU A 1 92 ? -2.923 -0.269 -10.189 1.00 70.56 92 GLU A C 1
ATOM 635 O O . GLU A 1 92 ? -2.352 -0.284 -11.268 1.00 70.56 92 GLU A O 1
ATOM 640 N N . LEU A 1 93 ? -2.892 0.842 -9.447 1.00 67.19 93 LEU A N 1
ATOM 641 C CA . LEU A 1 93 ? -2.428 2.106 -10.037 1.00 67.19 93 LEU A CA 1
ATOM 642 C C . LEU A 1 93 ? -0.913 2.162 -10.225 1.00 67.19 93 LEU A C 1
ATOM 644 O O . LEU A 1 93 ? -0.450 2.668 -11.240 1.00 67.19 93 LEU A O 1
ATOM 648 N N . GLY A 1 94 ? -0.129 1.696 -9.253 1.00 67.44 94 GLY A N 1
ATOM 649 C CA . GLY A 1 94 ? 1.326 1.838 -9.286 1.00 67.44 94 GLY A CA 1
ATOM 650 C C . GLY A 1 94 ? 1.958 0.994 -10.387 1.00 67.44 94 GLY A C 1
ATOM 651 O O . GLY A 1 94 ? 2.662 1.523 -11.246 1.00 67.44 94 GLY A O 1
ATOM 652 N N . LEU A 1 95 ? 1.670 -0.307 -10.403 1.00 69.06 95 LEU A N 1
ATOM 653 C CA . LEU A 1 95 ? 2.232 -1.212 -11.405 1.00 69.06 95 LEU A CA 1
ATOM 654 C C . LEU A 1 95 ? 1.628 -1.000 -12.790 1.00 69.06 95 LEU A C 1
ATOM 656 O O . LEU A 1 95 ? 2.378 -0.989 -13.763 1.00 69.06 95 LEU A O 1
ATOM 660 N N . GLU A 1 96 ? 0.315 -0.804 -12.900 1.00 76.94 96 GLU A N 1
ATOM 661 C CA . GLU A 1 96 ? -0.343 -0.695 -14.203 1.00 76.94 96 GLU A CA 1
ATOM 662 C C . GLU A 1 96 ? 0.010 0.634 -14.888 1.00 76.94 96 GLU A C 1
ATOM 664 O O . GLU A 1 96 ? 0.489 0.619 -16.022 1.00 76.94 96 GLU A O 1
ATOM 669 N N . LEU A 1 97 ? -0.080 1.783 -14.196 1.00 71.62 97 LEU A N 1
ATOM 670 C CA . LEU A 1 97 ? 0.354 3.065 -14.779 1.00 71.62 97 LEU A CA 1
ATOM 671 C C . LEU A 1 97 ? 1.864 3.103 -15.001 1.00 71.62 97 LEU A C 1
ATOM 673 O O . LEU A 1 97 ? 2.308 3.614 -16.028 1.00 71.62 97 LEU A O 1
ATOM 677 N N . GLY A 1 98 ? 2.648 2.571 -14.058 1.00 72.88 98 GLY A N 1
ATOM 678 C CA . GLY A 1 98 ? 4.101 2.502 -14.168 1.00 72.88 98 GLY A CA 1
ATOM 679 C C . GLY A 1 98 ? 4.525 1.730 -15.412 1.00 72.88 98 GLY A C 1
ATOM 680 O O . GLY A 1 98 ? 5.218 2.279 -16.266 1.00 72.88 98 GLY A O 1
ATOM 681 N N . LEU A 1 99 ? 4.052 0.492 -15.570 1.00 77.31 99 LEU A N 1
ATOM 682 C CA . LEU A 1 99 ? 4.386 -0.344 -16.723 1.00 77.31 99 LEU A CA 1
ATOM 683 C C . LEU A 1 99 ? 3.858 0.226 -18.034 1.00 77.31 99 LEU A C 1
ATOM 685 O O . LEU A 1 99 ? 4.607 0.243 -19.008 1.00 77.31 99 LEU A O 1
ATOM 689 N N . VAL A 1 100 ? 2.616 0.715 -18.075 1.00 83.31 100 VAL A N 1
ATOM 690 C CA . VAL A 1 100 ? 2.030 1.266 -19.305 1.00 83.31 100 VAL A CA 1
ATOM 691 C C . VAL A 1 100 ? 2.790 2.511 -19.760 1.00 83.31 100 VAL A C 1
ATOM 693 O O . VAL A 1 100 ? 3.201 2.585 -20.918 1.00 83.31 100 VAL A O 1
ATOM 696 N N . LEU A 1 101 ? 3.034 3.472 -18.862 1.00 78.81 101 LEU A N 1
ATOM 697 C CA . LEU A 1 101 ? 3.763 4.698 -19.201 1.00 78.81 101 LEU A CA 1
ATOM 698 C C . LEU A 1 101 ? 5.231 4.414 -19.515 1.00 78.81 101 LEU A C 1
ATOM 700 O O . LEU A 1 101 ? 5.770 4.970 -20.472 1.00 78.81 101 LEU A O 1
ATOM 704 N N . GLY A 1 102 ? 5.865 3.535 -18.740 1.00 80.06 102 GLY A N 1
ATOM 705 C CA . GLY A 1 102 ? 7.242 3.113 -18.959 1.00 80.06 102 GLY A CA 1
ATOM 706 C C . GLY A 1 102 ? 7.427 2.463 -20.320 1.00 80.06 102 GLY A C 1
ATOM 707 O O . GLY A 1 102 ? 8.244 2.933 -21.106 1.00 80.06 102 GLY A O 1
ATOM 708 N N . LEU A 1 103 ? 6.628 1.442 -20.643 1.00 81.38 103 LEU A N 1
ATOM 709 C CA . LEU A 1 103 ? 6.690 0.754 -21.934 1.00 81.38 103 LEU A CA 1
ATOM 710 C C . LEU A 1 103 ? 6.381 1.691 -23.099 1.00 81.38 103 LEU A C 1
ATOM 712 O O . LEU A 1 103 ? 7.101 1.656 -24.094 1.00 81.38 103 LEU A O 1
ATOM 716 N N . ALA A 1 104 ? 5.362 2.545 -22.978 1.00 84.31 104 ALA A N 1
ATOM 717 C CA . ALA A 1 104 ? 5.013 3.495 -24.029 1.00 84.31 104 ALA A CA 1
ATOM 718 C C . ALA A 1 104 ? 6.155 4.487 -24.308 1.00 84.31 104 ALA A C 1
ATOM 720 O O . ALA A 1 104 ? 6.521 4.699 -25.465 1.00 84.31 104 ALA A O 1
ATOM 721 N N . LEU A 1 105 ? 6.750 5.068 -23.261 1.00 81.62 105 LEU A N 1
ATOM 722 C CA . LEU A 1 105 ? 7.861 6.014 -23.396 1.00 81.62 105 LEU A CA 1
ATOM 723 C C . LEU A 1 105 ? 9.141 5.331 -23.878 1.00 81.62 105 LEU A C 1
ATOM 725 O O . LEU A 1 105 ? 9.814 5.857 -24.760 1.00 81.62 105 LEU A O 1
ATOM 729 N N . GLY A 1 106 ? 9.460 4.158 -23.332 1.00 82.69 106 GLY A N 1
ATOM 730 C CA . GLY A 1 106 ? 10.640 3.390 -23.711 1.00 82.69 106 GLY A CA 1
ATOM 731 C C . GLY A 1 106 ? 10.592 2.935 -25.162 1.00 82.69 106 GLY A C 1
ATOM 732 O O . GLY A 1 106 ? 11.549 3.166 -25.896 1.00 82.69 106 GLY A O 1
ATOM 733 N N . LEU A 1 107 ? 9.467 2.368 -25.613 1.00 82.56 107 LEU A N 1
ATOM 734 C CA . LEU A 1 107 ? 9.297 1.978 -27.015 1.00 82.56 107 LEU A CA 1
ATOM 735 C C . LEU A 1 107 ? 9.365 3.182 -27.948 1.00 82.56 107 LEU A C 1
ATOM 737 O O . LEU A 1 107 ? 10.026 3.100 -28.980 1.00 82.56 107 LEU A O 1
ATOM 741 N N . LYS A 1 108 ? 8.731 4.301 -27.583 1.00 85.56 108 LYS A N 1
ATOM 742 C CA . LYS A 1 108 ? 8.785 5.522 -28.388 1.00 85.56 108 LYS A CA 1
ATOM 743 C C . LYS A 1 108 ? 10.221 6.032 -28.536 1.00 85.56 108 LYS A C 1
ATOM 745 O O . LYS A 1 108 ? 10.673 6.213 -29.661 1.00 85.56 108 LYS A O 1
ATOM 750 N N . LEU A 1 109 ? 10.956 6.183 -27.431 1.00 81.00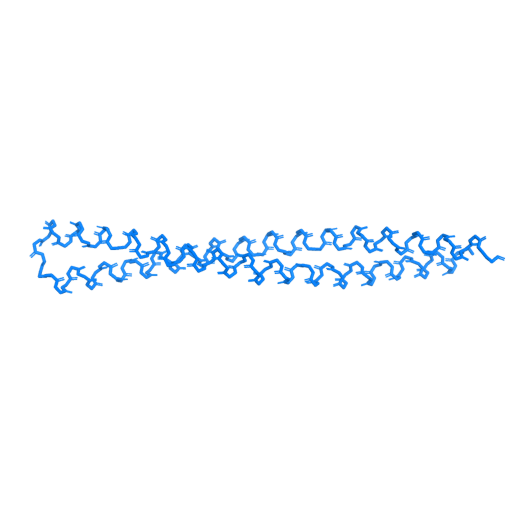 109 LEU A N 1
ATOM 751 C CA . LEU A 1 109 ? 12.353 6.630 -27.464 1.00 81.00 109 LEU A CA 1
ATOM 752 C C . LEU A 1 109 ? 13.268 5.644 -28.196 1.00 81.00 109 LEU A C 1
ATOM 754 O O . LEU A 1 109 ? 14.122 6.067 -28.968 1.00 81.00 109 LEU A O 1
ATOM 758 N N . GLY A 1 110 ? 13.109 4.340 -27.964 1.00 82.06 110 GLY A N 1
ATOM 759 C CA . GLY A 1 110 ? 13.936 3.319 -28.608 1.00 82.06 110 GLY A CA 1
ATOM 760 C C . GLY A 1 110 ? 13.727 3.255 -30.120 1.00 82.06 110 GLY A C 1
ATOM 761 O O . GLY A 1 110 ? 14.695 3.119 -30.868 1.00 82.06 110 GLY A O 1
ATOM 762 N N . LEU A 1 111 ? 12.482 3.416 -30.580 1.00 82.00 111 LEU A N 1
ATOM 763 C CA . LEU A 1 111 ? 12.161 3.494 -32.005 1.00 82.00 111 LEU A CA 1
ATOM 764 C C . LEU A 1 111 ? 12.644 4.804 -32.633 1.00 82.00 111 LEU A C 1
ATOM 766 O O . LEU A 1 111 ? 13.226 4.764 -33.712 1.00 82.00 111 LEU A O 1
ATOM 770 N N . GLU A 1 112 ? 12.459 5.947 -31.966 1.00 83.88 112 GLU A N 1
ATOM 771 C CA . GLU A 1 112 ? 12.969 7.240 -32.444 1.00 83.88 112 GLU A CA 1
ATOM 772 C C . GLU A 1 112 ? 14.501 7.224 -32.564 1.00 83.88 112 GLU A C 1
ATOM 774 O O . GLU A 1 112 ? 15.036 7.600 -33.604 1.00 83.88 112 GLU A O 1
ATOM 779 N N . LEU A 1 113 ? 15.213 6.707 -31.558 1.00 79.50 113 LEU A N 1
ATOM 780 C CA . LEU A 1 113 ? 16.670 6.548 -31.601 1.00 79.50 113 LEU A CA 1
ATOM 781 C C . LEU A 1 113 ? 17.109 5.565 -32.690 1.00 79.50 113 LEU A C 1
ATOM 783 O O . LEU A 1 113 ? 18.062 5.845 -33.413 1.00 79.50 113 LEU A O 1
ATOM 787 N N . GLY A 1 114 ? 16.409 4.436 -32.832 1.00 80.00 114 GLY A N 1
ATOM 788 C CA . GLY A 1 114 ? 16.677 3.456 -33.884 1.00 80.00 114 GLY A CA 1
ATOM 789 C C . GLY A 1 114 ? 16.531 4.052 -35.284 1.00 80.00 114 GLY A C 1
ATOM 790 O O . GLY A 1 114 ? 17.391 3.827 -36.128 1.00 80.00 114 GLY A O 1
ATOM 791 N N . LEU A 1 115 ? 15.492 4.860 -35.517 1.00 80.31 115 LEU A N 1
ATOM 792 C CA . LEU A 1 115 ? 15.267 5.552 -36.789 1.00 80.31 115 LEU A CA 1
ATOM 793 C C . LEU A 1 115 ? 16.309 6.646 -37.048 1.00 80.31 115 LEU A C 1
ATOM 795 O O . LEU A 1 115 ? 16.841 6.725 -38.151 1.00 80.31 1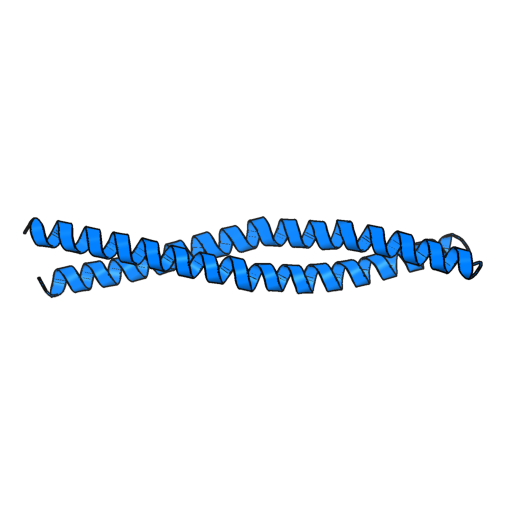15 LEU A O 1
ATOM 799 N N . VAL A 1 116 ? 16.640 7.464 -36.044 1.00 80.88 116 VAL A N 1
ATOM 800 C CA . VAL A 1 116 ? 17.667 8.512 -36.179 1.00 80.88 116 VAL A CA 1
ATOM 801 C C . VAL A 1 116 ? 19.016 7.897 -36.557 1.00 80.88 116 VAL A C 1
ATOM 803 O O . VAL A 1 116 ? 19.658 8.374 -37.493 1.00 80.88 116 VAL A O 1
ATOM 806 N N . LEU A 1 117 ? 19.414 6.806 -35.897 1.00 73.44 117 LEU A N 1
ATOM 807 C CA . LEU A 1 117 ? 20.667 6.101 -36.176 1.00 73.44 117 LEU A CA 1
ATOM 808 C C . LEU A 1 117 ? 20.673 5.413 -37.551 1.00 73.44 117 LEU A C 1
ATOM 810 O O . LEU A 1 117 ? 21.711 5.398 -38.201 1.00 73.44 117 LEU A O 1
ATOM 814 N N . ASP A 1 118 ? 19.534 4.888 -38.017 1.00 71.25 118 ASP A N 1
ATOM 815 C CA . ASP A 1 118 ? 19.415 4.266 -39.351 1.00 71.25 118 ASP A CA 1
ATOM 816 C C . ASP A 1 118 ? 19.428 5.315 -40.483 1.00 71.25 118 ASP A C 1
ATOM 818 O O . ASP A 1 118 ? 19.878 5.024 -41.583 1.00 71.25 118 ASP A O 1
ATOM 822 N N . THR A 1 119 ? 18.972 6.550 -40.225 1.00 67.06 119 THR A N 1
ATOM 823 C CA . THR A 1 119 ? 19.032 7.662 -41.204 1.00 67.06 119 THR A CA 1
ATOM 824 C C . THR A 1 119 ? 20.383 8.378 -41.275 1.00 67.06 119 THR A C 1
ATOM 826 O O . THR A 1 119 ? 20.596 9.175 -42.188 1.00 67.06 119 THR A O 1
ATOM 829 N N . SER A 1 120 ? 21.284 8.132 -40.319 1.00 60.56 120 SER A N 1
ATOM 830 C CA . SER A 1 120 ? 22.620 8.745 -40.264 1.00 60.56 120 SER A CA 1
ATOM 831 C C . SER A 1 120 ? 23.759 7.806 -40.698 1.00 60.56 120 SER A C 1
ATOM 833 O O . SER A 1 120 ? 24.920 8.221 -40.689 1.00 60.56 120 SER A O 1
ATOM 835 N N . SER A 1 121 ? 23.426 6.583 -41.132 1.00 54.12 121 SER A N 1
ATOM 836 C CA . SER A 1 121 ? 24.301 5.611 -41.812 1.00 54.12 121 SER A CA 1
ATOM 837 C C . SER A 1 121 ? 24.010 5.540 -43.307 1.00 54.12 121 SER A C 1
ATOM 839 O O . SER A 1 121 ? 24.981 5.490 -44.092 1.00 54.12 121 SER A O 1
#

Foldseek 3Di:
DVVLQVQLQVQLQVQLVVQLVVQLVVCLVVVLVVQLCCQLVPVLLVVLLVVLLVVCVVVVHDPVNSNVRSNVSSNVRSCVCSVVVSVVCSVVVSNVVSNVVSSVRSSVRSNVVSVVVVVVD

Secondary structure (DSSP, 8-state):
-HHHHHHHHHHHHHHHHHHHHHHHHHHHHHHHHHHHHIIIIIIHHHHHHHHHHHHHHHTT--HHHHHHHHHHHHHHHHHHHHHHHHHHHIIIIIIHHHHHHHHHHHHHHHHHHHHHHHH--

Sequence (121 aa):
LGLILVLGSALGLALGLALGLALGLKLELGLGLQLGLTLQLGLGLTVGLELGLALGLRLELPLGLTLRLALALGLALGLALGLTLGLKLKLELGLELGLVLGLALGLKLGLELGLVLDTSS

Radius of gyration: 24.87 Å; chains: 1; bounding box: 49×14×74 Å

Organism: NCBI:txid73025